Protein AF-A0A534AF79-F1 (afdb_monomer_lite)

Foldseek 3Di:
DDDPVSVVVVVVVVVVCVVVVVVQCVVPVDLVVLLVVQLVVLVVLVVVVVVVVVVVDDFPDDFLAQVCQQWFDDDADPSLVVNLLVVCVVVVNNVVLVVVVVVVVVVVVVDDDRTDPDGHSQQDPSGRVSVSSDGPRSSPDTHD

Secondary structure (DSSP, 8-state):
---HHHHHHHHHHHHHHHHHHHHHHHH---HHHHHHHHHHHHHHHHHHHHHHHHTT---S-STT--HHHHHB-----HHHHHHHHHHHHHTT-HHHHHHHHHHHHHHHHT---SB-SS--TTEETTEETTGGG--HHHHH----

Structure (mmCIF, N/CA/C/O backbone):
data_AF-A0A534AF79-F1
#
_entry.id   AF-A0A534AF79-F1
#
loop_
_atom_site.group_PDB
_atom_site.id
_atom_site.type_symbol
_atom_site.label_atom_id
_atom_site.label_alt_id
_atom_site.label_comp_id
_atom_site.label_asym_id
_atom_site.label_entity_id
_atom_site.label_seq_id
_atom_site.pdbx_PDB_ins_code
_atom_site.Cartn_x
_atom_site.Cartn_y
_atom_site.Cartn_z
_atom_site.occupancy
_atom_site.B_iso_or_equiv
_atom_site.auth_seq_id
_atom_site.auth_comp_id
_atom_site.auth_asym_id
_atom_site.auth_atom_id
_atom_site.pdbx_PDB_model_num
ATOM 1 N N . MET A 1 1 ? 22.227 -6.432 -14.295 1.00 73.81 1 MET A N 1
ATOM 2 C CA . MET A 1 1 ? 22.194 -5.297 -13.343 1.00 73.81 1 MET A CA 1
ATOM 3 C C . MET A 1 1 ? 22.137 -4.013 -14.154 1.00 73.81 1 MET A C 1
ATOM 5 O O . MET A 1 1 ? 22.719 -4.032 -15.233 1.00 73.81 1 MET A O 1
ATOM 9 N N . PRO A 1 2 ? 21.439 -2.960 -13.691 1.00 85.81 2 PRO A N 1
ATOM 10 C CA . PRO A 1 2 ? 21.352 -1.709 -14.436 1.00 85.81 2 PRO A CA 1
ATOM 11 C C . PRO A 1 2 ? 22.735 -1.061 -14.580 1.00 85.81 2 PRO A C 1
ATOM 13 O O . PRO A 1 2 ? 23.554 -1.093 -13.660 1.00 85.81 2 PRO A O 1
ATOM 16 N N . THR A 1 3 ? 22.987 -0.499 -15.752 1.00 96.19 3 THR A N 1
ATOM 17 C CA . THR A 1 3 ? 24.200 0.224 -16.128 1.00 96.19 3 THR A CA 1
ATOM 18 C C . THR A 1 3 ? 24.289 1.577 -15.408 1.00 96.19 3 THR A C 1
ATOM 20 O O . THR A 1 3 ? 23.274 2.114 -14.954 1.00 96.19 3 THR A O 1
ATOM 23 N N . PRO A 1 4 ? 25.486 2.190 -15.321 1.00 95.94 4 PRO A N 1
ATOM 24 C CA . PRO A 1 4 ? 25.632 3.533 -14.756 1.00 95.94 4 PRO A CA 1
ATOM 25 C C . PRO A 1 4 ? 24.752 4.584 -15.445 1.00 95.94 4 PRO A C 1
ATOM 27 O O . PRO A 1 4 ? 24.236 5.479 -14.776 1.00 95.94 4 PRO A O 1
ATOM 30 N N . GLN A 1 5 ? 24.551 4.450 -16.760 1.00 95.44 5 GLN A N 1
ATOM 31 C CA . GLN A 1 5 ? 23.674 5.324 -17.534 1.00 95.44 5 GLN A CA 1
ATOM 32 C C . GLN A 1 5 ? 22.205 5.147 -17.124 1.00 95.44 5 GLN A C 1
ATOM 34 O O . GLN A 1 5 ? 21.563 6.129 -16.765 1.00 95.44 5 GLN A O 1
ATOM 39 N N . GLU A 1 6 ? 21.701 3.910 -17.071 1.00 94.62 6 GLU A N 1
ATOM 40 C CA . GLU A 1 6 ? 20.324 3.628 -16.633 1.00 94.62 6 GLU A CA 1
ATOM 41 C C . GLU A 1 6 ? 20.069 4.124 -15.200 1.00 94.62 6 GLU A C 1
ATOM 43 O O . GLU A 1 6 ? 19.005 4.658 -14.892 1.00 94.62 6 GLU A O 1
ATOM 48 N N . ILE A 1 7 ? 21.060 4.008 -14.307 1.00 94.62 7 ILE A N 1
ATOM 49 C CA . ILE A 1 7 ? 20.965 4.545 -12.941 1.00 94.62 7 ILE A CA 1
ATOM 50 C C . ILE A 1 7 ? 20.858 6.077 -12.955 1.00 94.62 7 ILE A C 1
ATOM 52 O O . ILE A 1 7 ? 20.101 6.646 -12.165 1.00 94.62 7 ILE A O 1
ATOM 56 N N . ALA A 1 8 ? 21.620 6.760 -13.813 1.00 95.44 8 ALA A N 1
ATOM 57 C CA . ALA A 1 8 ? 21.564 8.214 -13.936 1.00 95.44 8 ALA A CA 1
ATOM 58 C C . ALA A 1 8 ? 20.213 8.684 -14.499 1.00 95.44 8 ALA A C 1
ATOM 60 O O . ALA A 1 8 ? 19.623 9.622 -13.959 1.00 95.44 8 ALA A O 1
ATOM 61 N N . GLU A 1 9 ? 19.695 7.992 -15.514 1.00 96.00 9 GLU A N 1
ATOM 62 C CA . GLU A 1 9 ? 18.380 8.248 -16.111 1.00 96.00 9 GLU A CA 1
ATOM 63 C C . GLU A 1 9 ? 17.251 8.065 -15.086 1.00 96.00 9 GLU A C 1
ATOM 65 O O . GLU A 1 9 ? 16.411 8.952 -14.926 1.00 96.00 9 GLU A O 1
ATOM 70 N N . LEU A 1 10 ? 17.278 6.979 -14.304 1.00 93.81 10 LEU A N 1
ATOM 71 C CA . LEU A 1 10 ? 16.309 6.746 -13.227 1.00 93.81 10 LEU A CA 1
ATOM 72 C C . LEU A 1 10 ? 16.331 7.859 -12.170 1.00 93.81 10 LEU A C 1
ATOM 74 O O . LEU A 1 10 ? 15.275 8.310 -11.730 1.00 93.81 10 LEU A O 1
ATOM 78 N N . LYS A 1 11 ? 17.519 8.332 -11.775 1.00 95.19 11 LYS A N 1
ATOM 79 C CA . LYS A 1 11 ? 17.658 9.441 -10.813 1.00 95.19 11 LYS A CA 1
ATOM 80 C C . LYS A 1 11 ? 17.145 10.770 -11.367 1.00 95.19 11 LYS A C 1
ATOM 82 O O . LYS A 1 11 ? 16.618 11.579 -10.605 1.00 95.19 11 LYS A O 1
ATOM 87 N N . ALA A 1 12 ? 17.335 11.025 -12.660 1.00 95.75 12 ALA A N 1
ATOM 88 C CA . ALA A 1 12 ? 16.812 12.224 -13.307 1.00 95.75 12 ALA A CA 1
ATOM 89 C C . ALA A 1 12 ? 15.278 12.196 -13.335 1.00 95.75 12 ALA A C 1
ATOM 91 O O . ALA A 1 12 ? 14.645 13.161 -12.907 1.00 95.75 12 ALA A O 1
ATOM 92 N N . LEU A 1 13 ? 14.698 11.059 -13.727 1.00 94.69 13 LEU A N 1
ATOM 93 C CA . LEU A 1 13 ? 13.253 10.858 -13.741 1.00 94.69 13 LEU A CA 1
ATOM 94 C C . LEU A 1 13 ? 12.632 11.011 -12.342 1.00 94.69 13 LEU A C 1
ATOM 96 O O . LEU A 1 13 ? 11.606 11.670 -12.198 1.00 94.69 13 LEU A O 1
ATOM 100 N N . ASP A 1 14 ? 13.263 10.458 -11.304 1.00 94.50 14 ASP A N 1
ATOM 101 C CA . ASP A 1 14 ? 12.797 10.591 -9.916 1.00 94.50 14 ASP A CA 1
ATOM 102 C C . ASP A 1 14 ? 12.714 12.065 -9.479 1.00 94.50 14 ASP A C 1
ATOM 104 O O . ASP A 1 14 ? 11.685 12.513 -8.970 1.00 94.50 14 ASP A O 1
ATOM 108 N N . LYS A 1 15 ? 13.745 12.867 -9.792 1.00 95.94 15 LYS A N 1
ATOM 109 C CA . LYS A 1 15 ? 13.744 14.318 -9.529 1.00 95.94 15 LYS A CA 1
ATOM 110 C C . LYS A 1 15 ? 12.637 15.057 -10.278 1.00 95.94 15 LYS A C 1
ATOM 112 O O . LYS A 1 15 ? 12.046 15.992 -9.735 1.00 95.94 15 LYS A O 1
ATOM 117 N N . GLU A 1 16 ? 12.365 14.685 -11.526 1.00 96.62 16 GLU A N 1
ATOM 118 C CA . GLU A 1 16 ? 11.283 15.291 -12.307 1.00 96.62 16 GLU A CA 1
ATOM 119 C C . GLU A 1 16 ? 9.910 14.956 -11.722 1.00 96.62 16 GLU A C 1
ATOM 121 O O . GLU A 1 16 ? 9.080 15.853 -11.542 1.00 96.62 16 GLU A O 1
ATOM 126 N N . ILE A 1 17 ? 9.694 13.690 -11.356 1.00 94.06 17 ILE A N 1
ATOM 127 C CA . ILE A 1 17 ? 8.466 13.227 -10.703 1.00 94.06 17 ILE A CA 1
ATOM 128 C C . ILE A 1 17 ? 8.263 13.956 -9.375 1.00 94.06 17 ILE A C 1
ATOM 130 O O . ILE A 1 17 ? 7.151 14.415 -9.099 1.00 94.06 17 ILE A O 1
ATOM 134 N N . GLU A 1 18 ? 9.308 14.098 -8.560 1.00 94.94 18 GLU A N 1
ATOM 135 C CA . GLU A 1 18 ? 9.245 14.824 -7.292 1.00 94.94 18 GLU A CA 1
ATOM 136 C C . GLU A 1 18 ? 8.861 16.292 -7.517 1.00 94.94 18 GLU A C 1
ATOM 138 O O . GLU A 1 18 ? 7.899 16.788 -6.918 1.00 94.94 18 GLU A O 1
ATOM 143 N N . LYS A 1 19 ? 9.559 16.981 -8.428 1.00 97.19 19 LYS A N 1
ATOM 144 C CA . LYS A 1 19 ? 9.298 18.386 -8.768 1.00 97.19 19 LYS A CA 1
ATOM 145 C C . LYS A 1 19 ? 7.855 18.594 -9.223 1.00 97.19 19 LYS A C 1
ATOM 147 O O . LYS A 1 19 ? 7.188 19.520 -8.752 1.00 97.19 19 LYS A O 1
ATOM 152 N N . GLU A 1 20 ? 7.363 17.738 -10.114 1.00 96.25 20 GLU A N 1
ATOM 153 C CA . GLU A 1 20 ? 5.997 17.823 -10.624 1.00 96.25 20 GLU A CA 1
ATOM 154 C C . GLU A 1 20 ? 4.965 17.501 -9.540 1.00 96.25 20 GLU A C 1
ATOM 156 O O . GLU A 1 20 ? 3.981 18.226 -9.379 1.00 96.25 20 GLU A O 1
ATOM 161 N N . SER A 1 21 ? 5.209 16.471 -8.730 1.00 94.31 21 SER A N 1
ATOM 162 C CA . SER A 1 21 ? 4.344 16.113 -7.603 1.00 94.31 21 SER A CA 1
ATOM 163 C C . SER A 1 21 ? 4.209 17.278 -6.623 1.00 94.31 21 SER A C 1
ATOM 165 O O . SER A 1 21 ? 3.094 17.664 -6.266 1.00 94.31 21 SER A O 1
ATOM 167 N N . LEU A 1 22 ? 5.327 17.909 -6.248 1.00 95.31 22 LEU A N 1
ATOM 168 C CA . LEU A 1 22 ? 5.335 19.089 -5.384 1.00 95.31 22 LEU A CA 1
ATOM 169 C C . LEU A 1 22 ? 4.590 20.267 -6.015 1.00 95.31 22 LEU A C 1
ATOM 171 O O . LEU A 1 22 ? 3.833 20.946 -5.320 1.00 95.31 22 LEU A O 1
ATOM 175 N N . ARG A 1 23 ? 4.761 20.508 -7.321 1.00 97.25 23 ARG A N 1
ATOM 176 C CA . ARG A 1 23 ? 4.024 21.554 -8.043 1.00 97.25 23 ARG A CA 1
ATOM 177 C C . ARG A 1 23 ? 2.516 21.320 -7.956 1.00 97.25 23 ARG A C 1
ATOM 179 O O . ARG A 1 23 ? 1.785 22.232 -7.569 1.00 97.25 23 ARG A O 1
ATOM 186 N N . ARG A 1 24 ? 2.051 20.102 -8.253 1.00 96.06 24 ARG A N 1
ATOM 187 C CA . ARG A 1 24 ? 0.622 19.745 -8.222 1.00 96.06 24 ARG A CA 1
ATOM 188 C C . ARG A 1 24 ? 0.037 19.834 -6.816 1.00 96.06 24 ARG A C 1
ATOM 190 O O . ARG A 1 24 ? -1.046 20.394 -6.664 1.00 96.06 24 ARG A O 1
ATOM 197 N N . LEU A 1 25 ? 0.759 19.355 -5.802 1.00 94.94 25 LEU A N 1
ATOM 198 C CA . LEU A 1 25 ? 0.353 19.453 -4.394 1.00 94.94 25 LEU A CA 1
ATOM 199 C C . LEU A 1 25 ? 0.271 20.912 -3.921 1.00 94.94 25 LEU A C 1
ATOM 201 O O . LEU A 1 25 ? -0.678 21.291 -3.242 1.00 94.94 25 LEU A O 1
ATOM 205 N N . ARG A 1 26 ? 1.233 21.760 -4.310 1.00 95.25 26 ARG A N 1
ATOM 206 C CA . ARG A 1 26 ? 1.229 23.192 -3.963 1.00 95.25 26 ARG A CA 1
ATOM 207 C C . ARG A 1 26 ? 0.106 23.960 -4.648 1.00 95.25 26 ARG A C 1
ATOM 209 O O . ARG A 1 26 ? -0.432 24.873 -4.026 1.00 95.25 26 ARG A O 1
ATOM 216 N N . ALA A 1 27 ? -0.224 23.598 -5.887 1.00 97.25 27 ALA A N 1
ATOM 217 C CA . ALA A 1 27 ? -1.343 24.170 -6.629 1.00 97.25 27 ALA A CA 1
ATOM 218 C C . ALA A 1 27 ? -2.705 23.704 -6.084 1.00 97.25 27 ALA A C 1
ATOM 220 O O . ALA A 1 27 ? -3.675 24.448 -6.154 1.00 97.25 27 ALA A O 1
ATOM 221 N N . ASN A 1 28 ? -2.774 22.500 -5.504 1.00 95.44 28 ASN A N 1
ATOM 222 C CA . ASN A 1 28 ? -4.007 21.883 -5.010 1.00 95.44 28 ASN A CA 1
ATOM 223 C C . ASN A 1 28 ? -3.890 21.546 -3.517 1.00 95.44 28 ASN A C 1
ATOM 225 O O . ASN A 1 28 ? -3.782 20.381 -3.129 1.00 95.44 28 ASN A O 1
ATOM 229 N N . ARG A 1 29 ? -3.929 22.574 -2.662 1.00 92.06 29 ARG A N 1
ATOM 230 C CA . ARG A 1 29 ? -3.814 22.453 -1.194 1.00 92.06 29 ARG A CA 1
ATOM 231 C C . ARG A 1 29 ? -5.107 21.951 -0.538 1.00 92.06 29 ARG A C 1
ATOM 233 O O . ARG A 1 29 ? -5.671 22.607 0.329 1.00 92.06 29 ARG A O 1
ATOM 240 N N . ASN A 1 30 ? -5.586 20.794 -0.978 1.00 94.44 30 ASN A N 1
ATOM 241 C CA . ASN A 1 30 ? -6.825 20.176 -0.522 1.00 94.44 30 ASN A CA 1
ATOM 242 C C . ASN A 1 30 ? -6.573 18.717 -0.124 1.00 94.44 30 ASN A C 1
ATOM 244 O O . ASN A 1 30 ? -5.917 17.973 -0.857 1.00 94.44 30 ASN A O 1
ATOM 248 N N . ILE A 1 31 ? -7.142 18.289 1.004 1.00 92.12 31 ILE A N 1
ATOM 249 C CA . ILE A 1 31 ? -7.045 16.909 1.477 1.00 92.12 31 ILE A CA 1
ATOM 250 C C . ILE A 1 31 ? -7.602 15.915 0.453 1.00 92.12 31 ILE A C 1
ATOM 252 O O . ILE A 1 31 ? -6.962 14.898 0.201 1.00 92.12 31 ILE A O 1
ATOM 256 N N . ASP A 1 32 ? -8.720 16.217 -0.216 1.00 94.81 32 ASP A N 1
ATOM 257 C CA . ASP A 1 32 ? -9.282 15.294 -1.209 1.00 94.81 32 ASP A CA 1
ATOM 258 C C . ASP A 1 32 ? -8.338 15.077 -2.386 1.00 94.81 32 ASP A C 1
ATOM 260 O O . ASP A 1 32 ? -8.192 13.942 -2.850 1.00 94.81 32 ASP A O 1
ATOM 264 N N . PHE A 1 33 ? -7.646 16.135 -2.818 1.00 96.00 33 PHE A N 1
ATOM 265 C CA . PHE A 1 33 ? -6.628 16.030 -3.854 1.00 96.00 33 PHE A CA 1
ATOM 266 C C . PHE A 1 33 ? -5.474 15.138 -3.396 1.00 96.00 33 PHE A C 1
ATOM 268 O O . PHE A 1 33 ? -5.075 14.243 -4.134 1.00 96.00 33 PHE A O 1
ATOM 275 N N . VAL A 1 34 ? -4.978 15.311 -2.166 1.00 94.56 34 VAL A N 1
ATOM 276 C CA . VAL A 1 34 ? -3.911 14.461 -1.607 1.00 94.56 34 VAL A CA 1
ATOM 277 C C . VAL A 1 34 ? -4.329 12.988 -1.592 1.00 94.56 34 VAL A C 1
ATOM 279 O O . VAL A 1 34 ? -3.560 12.125 -2.020 1.00 94.56 34 VAL A O 1
ATOM 282 N N . LEU A 1 35 ? -5.557 12.681 -1.158 1.00 95.06 35 LEU A N 1
ATOM 283 C CA . LEU A 1 35 ? -6.061 11.304 -1.129 1.00 95.06 35 LEU A CA 1
ATOM 284 C C . LEU A 1 35 ? -6.220 10.721 -2.538 1.00 95.06 35 LEU A C 1
ATOM 286 O O . LEU A 1 35 ? -5.871 9.562 -2.771 1.00 95.06 35 LEU A O 1
ATOM 290 N N . GLN A 1 36 ? -6.740 11.502 -3.487 1.00 94.94 36 GLN A N 1
ATOM 291 C CA . GLN A 1 36 ? -6.858 11.084 -4.886 1.00 94.94 36 GLN A CA 1
ATOM 292 C C . GLN A 1 36 ? -5.484 10.861 -5.521 1.00 94.94 36 GLN A C 1
ATOM 294 O O . GLN A 1 36 ? -5.269 9.833 -6.159 1.00 94.94 36 GLN A O 1
ATOM 299 N N . PHE A 1 37 ? -4.540 11.771 -5.292 1.00 95.00 37 PHE A N 1
ATOM 300 C CA . PHE A 1 37 ? -3.183 11.698 -5.817 1.00 95.00 37 PHE A CA 1
ATOM 301 C C . PHE A 1 37 ? -2.423 10.481 -5.274 1.00 95.00 37 PHE A C 1
ATOM 303 O O . PHE A 1 37 ? -1.809 9.744 -6.044 1.00 95.00 37 PHE A O 1
ATOM 310 N N . ALA A 1 38 ? -2.549 10.184 -3.976 1.00 93.94 38 ALA A N 1
ATOM 311 C CA . ALA A 1 38 ? -2.016 8.952 -3.393 1.00 93.94 38 ALA A CA 1
ATOM 312 C C . ALA A 1 38 ? -2.633 7.700 -4.040 1.00 93.94 38 ALA A C 1
ATOM 314 O O . ALA A 1 38 ? -1.933 6.734 -4.342 1.00 93.94 38 ALA A O 1
ATOM 315 N N . GLY A 1 39 ? -3.945 7.721 -4.294 1.00 95.31 39 GLY A N 1
ATOM 316 C CA . GLY A 1 39 ? -4.630 6.635 -4.990 1.00 95.31 39 GLY A CA 1
ATOM 317 C C . GLY A 1 39 ? -4.169 6.442 -6.431 1.00 95.31 39 GLY A C 1
ATOM 318 O O . GLY A 1 39 ? -3.982 5.303 -6.854 1.00 95.31 39 GLY A O 1
ATOM 319 N N . TYR A 1 40 ? -3.936 7.537 -7.152 1.00 94.94 40 TYR A N 1
ATOM 320 C CA . TYR A 1 40 ? -3.365 7.517 -8.494 1.00 94.94 40 TYR A CA 1
ATOM 321 C C . TYR A 1 40 ? -1.974 6.876 -8.492 1.00 94.94 40 TYR A C 1
ATOM 323 O O . TYR A 1 40 ? -1.751 5.919 -9.229 1.00 94.94 40 TYR A O 1
ATOM 331 N N . ALA A 1 41 ? -1.075 7.330 -7.611 1.00 93.00 41 ALA A N 1
ATOM 332 C CA . ALA A 1 41 ? 0.280 6.789 -7.508 1.00 93.00 41 ALA A CA 1
ATOM 333 C C . ALA A 1 41 ? 0.283 5.283 -7.193 1.00 93.00 41 ALA A C 1
ATOM 335 O O . ALA A 1 41 ? 1.041 4.517 -7.780 1.00 93.00 41 ALA A O 1
ATOM 336 N N . GLN A 1 42 ? -0.600 4.827 -6.303 1.00 94.12 42 GLN A N 1
ATOM 337 C CA . GLN A 1 42 ? -0.756 3.400 -6.019 1.00 94.12 42 GLN A CA 1
ATOM 338 C C . GLN A 1 42 ? -1.252 2.596 -7.232 1.00 94.12 42 GLN A C 1
ATOM 340 O O . GLN A 1 42 ? -0.787 1.479 -7.455 1.00 94.12 42 GLN A O 1
ATOM 345 N N . ALA A 1 43 ? -2.181 3.153 -8.013 1.00 94.25 43 ALA A N 1
ATOM 346 C CA . ALA A 1 43 ? -2.701 2.511 -9.217 1.00 94.25 43 ALA A CA 1
ATOM 347 C C . ALA A 1 43 ? -1.670 2.469 -10.360 1.00 94.25 43 ALA A C 1
ATOM 349 O O . ALA A 1 43 ? -1.723 1.560 -11.184 1.00 94.25 43 ALA A O 1
ATOM 350 N N . GLU A 1 44 ? -0.737 3.426 -10.428 1.00 93.56 44 GLU A N 1
ATOM 351 C CA . GLU A 1 44 ? 0.405 3.361 -11.356 1.00 93.56 44 GLU A CA 1
ATOM 352 C C . GLU A 1 44 ? 1.290 2.145 -11.076 1.00 93.56 44 GLU A C 1
ATOM 354 O O . GLU A 1 44 ? 1.705 1.461 -12.006 1.00 93.56 44 GLU A O 1
ATOM 359 N N . VAL A 1 45 ? 1.530 1.820 -9.801 1.00 92.69 45 VAL A N 1
ATOM 360 C CA . VAL A 1 45 ? 2.329 0.639 -9.437 1.00 92.69 45 VAL A CA 1
ATOM 361 C C . VAL A 1 45 ? 1.640 -0.657 -9.859 1.00 92.69 45 VAL A C 1
ATOM 363 O O . VAL A 1 45 ? 2.294 -1.534 -10.422 1.00 92.69 45 VAL A O 1
ATOM 366 N N . ASP A 1 46 ? 0.325 -0.774 -9.652 1.00 91.69 46 ASP A N 1
ATOM 367 C CA . ASP A 1 46 ? -0.424 -1.934 -10.151 1.00 91.69 46 ASP A CA 1
ATOM 368 C C . ASP A 1 46 ? -0.345 -2.026 -11.683 1.00 91.69 46 ASP A C 1
ATOM 370 O O . ASP A 1 46 ? -0.090 -3.100 -12.222 1.00 91.69 46 ASP A O 1
ATOM 374 N N . ARG A 1 47 ? -0.486 -0.900 -12.394 1.00 93.38 47 ARG A N 1
ATOM 375 C CA . ARG A 1 47 ? -0.388 -0.864 -13.861 1.00 93.38 47 ARG A CA 1
ATOM 376 C C . ARG A 1 47 ? 0.996 -1.240 -14.371 1.00 93.38 47 ARG A C 1
ATOM 378 O O . ARG A 1 47 ? 1.092 -1.962 -15.364 1.00 93.38 47 ARG A O 1
ATOM 385 N N . ALA A 1 48 ? 2.053 -0.786 -13.702 1.00 91.75 48 ALA A N 1
ATOM 386 C CA . ALA A 1 48 ? 3.421 -1.175 -14.018 1.00 91.75 48 ALA A CA 1
ATOM 387 C C . ALA A 1 48 ? 3.615 -2.686 -13.828 1.00 91.75 48 ALA A C 1
ATOM 389 O O . ALA A 1 48 ? 4.140 -3.358 -14.717 1.00 91.75 48 ALA A O 1
ATOM 390 N N . ARG A 1 49 ? 3.112 -3.242 -12.719 1.00 91.50 49 ARG A N 1
ATOM 391 C CA . ARG A 1 49 ? 3.120 -4.688 -12.468 1.00 91.50 49 ARG A CA 1
ATOM 392 C C . ARG A 1 49 ? 2.353 -5.451 -13.552 1.00 91.50 49 ARG A C 1
ATOM 394 O O . ARG A 1 49 ? 2.888 -6.401 -14.112 1.00 91.50 49 ARG A O 1
ATOM 401 N N . ASP A 1 50 ? 1.151 -5.015 -13.915 1.00 91.62 50 ASP A N 1
ATOM 402 C CA . ASP A 1 50 ? 0.348 -5.672 -14.952 1.00 91.62 50 ASP A CA 1
ATOM 403 C C . ASP A 1 50 ? 0.997 -5.581 -16.343 1.00 91.62 50 ASP A C 1
ATOM 405 O O . ASP A 1 50 ? 0.906 -6.516 -17.141 1.00 91.62 50 ASP A O 1
ATOM 409 N N . ALA A 1 51 ? 1.703 -4.488 -16.642 1.00 94.06 51 ALA A N 1
ATOM 410 C CA . ALA A 1 51 ? 2.495 -4.372 -17.863 1.00 94.06 51 ALA A CA 1
ATOM 411 C C . ALA A 1 51 ? 3.645 -5.389 -17.906 1.00 94.06 51 ALA A C 1
ATOM 413 O O . ALA A 1 51 ? 3.923 -5.943 -18.967 1.00 94.06 51 ALA A O 1
ATOM 414 N N . VAL A 1 52 ? 4.280 -5.662 -16.765 1.00 91.81 52 VAL A N 1
ATOM 415 C CA . VAL A 1 52 ? 5.333 -6.680 -16.634 1.00 91.81 52 VAL A CA 1
ATOM 416 C C . VAL A 1 52 ? 4.751 -8.097 -16.730 1.00 91.81 52 VAL A C 1
ATOM 418 O O . VAL A 1 52 ? 5.311 -8.930 -17.439 1.00 91.81 52 VAL A O 1
ATOM 421 N N . VAL A 1 53 ? 3.575 -8.349 -16.143 1.00 91.62 53 VAL A N 1
ATOM 422 C CA . VAL A 1 53 ? 2.841 -9.621 -16.304 1.00 91.62 53 VAL A CA 1
ATOM 423 C C . VAL A 1 53 ? 2.515 -9.902 -17.769 1.00 91.62 53 VAL A C 1
ATOM 425 O O . VAL A 1 53 ? 2.731 -11.013 -18.247 1.00 91.62 53 VAL A O 1
ATOM 428 N N . ARG A 1 54 ? 2.059 -8.893 -18.524 1.00 94.94 54 ARG A N 1
ATOM 429 C CA . ARG A 1 54 ? 1.793 -9.033 -19.969 1.00 94.94 54 ARG A CA 1
ATOM 430 C C . ARG A 1 54 ? 3.035 -9.386 -20.791 1.00 94.94 54 ARG A C 1
ATOM 432 O O . ARG A 1 54 ? 2.891 -9.919 -21.884 1.00 94.94 54 ARG A O 1
ATOM 439 N N . LYS A 1 55 ? 4.237 -9.114 -20.276 1.00 95.69 55 LYS A N 1
ATOM 440 C CA . LYS A 1 55 ? 5.511 -9.528 -20.884 1.00 95.69 55 LYS A CA 1
ATOM 441 C C . LYS A 1 55 ? 5.937 -10.950 -20.485 1.00 95.69 55 LYS A C 1
ATOM 443 O O . LYS A 1 55 ? 7.036 -11.361 -20.833 1.00 95.69 55 LYS A O 1
ATOM 448 N N . GLY A 1 56 ? 5.089 -11.692 -19.770 1.00 94.06 56 GLY A N 1
ATOM 449 C CA . GLY A 1 56 ? 5.313 -13.094 -19.406 1.00 94.06 56 GLY A CA 1
ATOM 450 C C . GLY A 1 56 ? 5.934 -13.316 -18.026 1.00 94.06 56 GLY A C 1
ATOM 451 O O . GLY A 1 56 ? 6.197 -14.458 -17.665 1.00 94.06 56 GLY A O 1
ATOM 452 N N . VAL A 1 57 ? 6.157 -12.263 -17.232 1.00 91.44 57 VAL A N 1
ATOM 453 C CA . VAL A 1 57 ? 6.665 -12.417 -15.860 1.00 91.44 57 VAL A CA 1
ATOM 454 C C . VAL A 1 57 ? 5.542 -12.893 -14.941 1.00 91.44 57 VAL A C 1
ATOM 456 O O . VAL A 1 57 ? 4.478 -12.276 -14.865 1.00 91.44 57 VAL A O 1
ATOM 459 N N . HIS A 1 58 ? 5.787 -13.982 -14.219 1.00 89.75 58 HIS A N 1
ATOM 460 C CA . HIS A 1 58 ? 4.862 -14.495 -13.218 1.00 89.75 58 HIS A CA 1
ATOM 461 C C . HIS A 1 58 ? 5.100 -13.836 -11.853 1.00 89.75 58 HIS A C 1
ATOM 463 O O . HIS A 1 58 ? 6.234 -13.545 -11.492 1.00 89.75 58 HIS A O 1
ATOM 469 N N . PHE A 1 59 ? 4.023 -13.610 -11.102 1.00 88.06 59 PHE A N 1
ATOM 470 C CA . PHE A 1 59 ? 4.077 -13.191 -9.703 1.00 88.06 59 PHE A CA 1
ATOM 471 C C . PHE A 1 59 ? 3.058 -14.008 -8.911 1.00 88.06 59 PHE A C 1
ATOM 473 O O . PHE A 1 59 ? 1.869 -13.990 -9.250 1.00 88.06 59 PHE A O 1
ATOM 480 N N . ASP A 1 60 ? 3.476 -14.610 -7.799 1.00 85.69 60 ASP A N 1
ATOM 481 C CA . ASP A 1 60 ? 2.550 -15.264 -6.863 1.00 85.69 60 ASP A CA 1
ATOM 482 C C . ASP A 1 60 ? 1.643 -14.245 -6.162 1.00 85.69 60 ASP A C 1
ATOM 484 O O . ASP A 1 60 ? 0.519 -14.542 -5.743 1.00 85.69 60 ASP A O 1
ATOM 488 N N . CYS A 1 61 ? 2.131 -13.008 -6.018 1.00 85.12 61 CYS A N 1
ATOM 489 C CA . CYS A 1 61 ? 1.399 -11.934 -5.362 1.00 85.12 61 CYS A CA 1
ATOM 490 C C . CYS A 1 61 ? 0.174 -11.516 -6.195 1.00 85.12 61 CYS A C 1
ATOM 492 O O . CYS A 1 61 ? 0.275 -10.782 -7.181 1.00 85.12 61 CYS A O 1
ATOM 494 N N . LYS A 1 62 ? -1.007 -11.960 -5.755 1.00 87.00 62 LYS A N 1
ATOM 495 C CA . LYS A 1 62 ? -2.343 -11.595 -6.258 1.00 87.00 62 LYS A CA 1
ATOM 496 C C . LYS A 1 62 ? -3.347 -11.534 -5.101 1.00 87.00 62 LYS A C 1
ATOM 498 O O . LYS A 1 62 ? -2.989 -11.791 -3.951 1.00 87.00 62 LYS A O 1
ATOM 503 N N . LYS A 1 63 ? -4.601 -11.154 -5.362 1.00 87.62 63 LYS A N 1
ATOM 504 C CA . LYS A 1 63 ? -5.655 -11.233 -4.336 1.00 87.62 63 LYS A CA 1
ATOM 505 C C . LYS A 1 63 ? -5.769 -12.690 -3.863 1.00 87.62 63 LYS A C 1
ATOM 507 O O . LYS A 1 63 ? -5.877 -13.580 -4.698 1.00 87.62 63 LYS A O 1
ATOM 512 N N . GLY A 1 64 ? -5.703 -12.908 -2.548 1.00 88.88 64 GLY A N 1
ATOM 513 C CA . GLY A 1 64 ? -5.611 -14.245 -1.938 1.00 88.88 64 GLY A CA 1
ATOM 514 C C . GLY A 1 64 ? -4.186 -14.702 -1.590 1.00 88.88 64 GLY A C 1
ATOM 515 O O . GLY A 1 64 ? -4.014 -15.763 -1.009 1.00 88.88 64 GLY A O 1
ATOM 516 N N . CYS A 1 65 ? -3.150 -13.916 -1.906 1.00 89.25 65 CYS A N 1
ATOM 517 C CA . CYS A 1 65 ? -1.821 -14.106 -1.322 1.00 89.25 65 CYS A CA 1
ATOM 518 C C . CYS A 1 65 ? -1.794 -13.502 0.096 1.00 89.25 65 CYS A C 1
ATOM 520 O O . CYS A 1 65 ? -2.109 -12.321 0.265 1.00 89.25 65 CYS A O 1
ATOM 522 N N . SER A 1 66 ? -1.383 -14.285 1.100 1.00 91.00 66 SER A N 1
ATOM 523 C CA . SER A 1 66 ? -1.334 -13.871 2.515 1.00 91.00 66 SER A CA 1
ATOM 524 C C . SER A 1 66 ? 0.074 -13.802 3.114 1.00 91.00 66 SER A C 1
ATOM 526 O O . SER A 1 66 ? 0.234 -13.430 4.280 1.00 91.00 66 SER A O 1
ATOM 528 N N . TRP A 1 67 ? 1.109 -14.100 2.322 1.00 89.12 67 TRP A N 1
ATOM 529 C CA . TRP A 1 67 ? 2.477 -14.262 2.818 1.00 89.12 67 TRP A CA 1
ATOM 530 C C . TRP A 1 67 ? 3.002 -13.015 3.541 1.00 89.12 67 TRP A C 1
ATOM 532 O O . TRP A 1 67 ? 3.410 -13.098 4.701 1.00 89.12 67 TRP A O 1
ATOM 542 N N . CYS A 1 68 ? 2.913 -11.833 2.918 1.00 86.94 68 CYS A N 1
ATOM 543 C CA . CYS A 1 68 ? 3.354 -10.587 3.552 1.00 86.94 68 CYS A CA 1
ATOM 544 C C . CYS A 1 68 ? 2.454 -10.184 4.732 1.00 86.94 68 CYS A C 1
ATOM 546 O O . CYS A 1 68 ? 2.952 -9.684 5.740 1.00 86.94 68 CYS A O 1
ATOM 548 N N . CYS A 1 69 ? 1.147 -10.455 4.649 1.00 90.06 69 CYS A N 1
ATOM 549 C CA . CYS A 1 69 ? 0.188 -10.174 5.716 1.00 90.06 69 CYS A CA 1
ATOM 550 C C . CYS A 1 69 ? 0.474 -10.984 6.987 1.00 90.06 69 CYS A C 1
ATOM 552 O O . CYS A 1 69 ? 0.201 -10.491 8.082 1.00 90.06 69 CYS A O 1
ATOM 554 N N . ARG A 1 70 ? 1.022 -12.196 6.848 1.00 89.94 70 ARG A N 1
ATOM 555 C CA . ARG A 1 70 ? 1.421 -13.066 7.964 1.00 89.94 70 ARG A CA 1
ATOM 556 C C . ARG A 1 70 ? 2.853 -12.803 8.440 1.00 89.94 70 ARG A C 1
ATOM 558 O O . ARG A 1 70 ? 3.119 -12.961 9.622 1.00 89.94 70 ARG A O 1
ATOM 565 N N . SER A 1 71 ? 3.748 -12.377 7.546 1.00 85.31 71 SER A N 1
ATOM 566 C CA . SER A 1 71 ? 5.195 -12.361 7.820 1.00 85.31 71 SER A CA 1
ATOM 567 C C . SER A 1 71 ? 5.757 -10.995 8.213 1.00 85.31 71 SER A C 1
ATOM 569 O O . SER A 1 71 ? 6.713 -10.924 8.988 1.00 85.31 71 SER A O 1
ATOM 571 N N . PHE A 1 72 ? 5.194 -9.902 7.685 1.00 84.19 72 PHE A N 1
ATOM 572 C CA . PHE A 1 72 ? 5.811 -8.578 7.786 1.00 84.19 72 PHE A CA 1
ATOM 573 C C . PHE A 1 72 ? 4.945 -7.551 8.479 1.00 84.19 72 PHE A C 1
ATOM 575 O O . PHE A 1 72 ? 3.721 -7.508 8.318 1.00 84.19 72 PHE A O 1
ATOM 582 N N . ARG A 1 73 ? 5.623 -6.654 9.194 1.00 81.12 73 ARG A N 1
ATOM 583 C CA . ARG A 1 73 ? 5.064 -5.360 9.559 1.00 81.12 73 ARG A CA 1
ATOM 584 C C . ARG A 1 73 ? 5.042 -4.479 8.326 1.00 81.12 73 ARG A C 1
ATOM 586 O O . ARG A 1 73 ? 6.053 -4.309 7.657 1.00 81.12 73 ARG A O 1
ATOM 593 N N . ILE A 1 74 ? 3.855 -3.975 8.013 1.00 80.38 74 ILE A N 1
ATOM 594 C CA . ILE A 1 74 ? 3.662 -3.070 6.891 1.00 80.38 74 ILE A CA 1
ATOM 595 C C . ILE A 1 74 ? 3.302 -1.708 7.446 1.00 80.38 74 ILE A C 1
ATOM 597 O O . ILE A 1 74 ? 2.271 -1.577 8.112 1.00 80.38 74 ILE A O 1
ATOM 601 N N . ASP A 1 75 ? 4.133 -0.732 7.114 1.00 83.31 75 ASP A N 1
ATOM 602 C CA . ASP A 1 75 ? 3.862 0.673 7.357 1.00 83.31 75 ASP A CA 1
ATOM 603 C C . ASP A 1 75 ? 3.051 1.268 6.206 1.00 83.31 75 ASP A C 1
ATOM 605 O O . ASP A 1 75 ? 3.125 0.835 5.049 1.00 83.31 75 ASP A O 1
ATOM 609 N N . ALA A 1 76 ? 2.259 2.275 6.545 1.00 90.19 76 ALA A N 1
ATOM 610 C CA . ALA A 1 76 ? 1.467 3.042 5.603 1.00 90.19 76 ALA A CA 1
ATOM 611 C C . ALA A 1 76 ? 1.618 4.523 5.926 1.00 90.19 76 ALA A C 1
ATOM 613 O O . ALA A 1 76 ? 1.669 4.918 7.092 1.00 90.19 76 ALA A O 1
ATOM 614 N N . LEU A 1 77 ? 1.675 5.347 4.888 1.00 92.75 77 LEU A N 1
ATOM 615 C CA . LEU A 1 77 ? 1.784 6.789 5.054 1.00 92.75 77 LEU A CA 1
ATOM 616 C C . LEU A 1 77 ? 0.433 7.383 5.493 1.00 92.75 77 LEU A C 1
ATOM 618 O O . LEU A 1 77 ? -0.616 6.811 5.177 1.00 92.75 77 LEU A O 1
ATOM 622 N N . PRO A 1 78 ? 0.410 8.556 6.156 1.00 93.62 78 PRO A N 1
ATOM 623 C CA . PRO A 1 78 ? -0.831 9.167 6.639 1.00 93.62 78 PRO A CA 1
ATOM 624 C C . PRO A 1 78 ? -1.920 9.293 5.563 1.00 93.62 78 PRO A C 1
ATOM 626 O O . PRO A 1 78 ? -3.062 8.894 5.781 1.00 93.62 78 PRO A O 1
ATOM 629 N N . GLN A 1 79 ? -1.571 9.759 4.361 1.00 93.81 79 GLN A N 1
ATOM 630 C CA . GLN A 1 79 ? -2.503 9.873 3.233 1.00 93.81 79 GLN A CA 1
ATOM 631 C C . GLN A 1 79 ? -3.079 8.525 2.770 1.00 93.81 79 GLN A C 1
ATOM 633 O O . GLN A 1 79 ? -4.195 8.465 2.254 1.00 93.81 79 GLN A O 1
ATOM 638 N N . GLU A 1 80 ? -2.351 7.428 2.969 1.00 95.75 80 GLU A N 1
ATOM 639 C CA . GLU A 1 80 ? -2.834 6.083 2.664 1.00 95.75 80 GLU A CA 1
ATOM 640 C C . GLU A 1 80 ? -3.793 5.598 3.751 1.00 95.75 80 GLU A C 1
ATOM 642 O O . GLU A 1 80 ? -4.849 5.061 3.424 1.00 95.75 80 GLU A O 1
ATOM 647 N N . ILE A 1 81 ? -3.481 5.867 5.026 1.00 95.06 81 ILE A N 1
ATOM 648 C CA . ILE A 1 81 ? -4.365 5.581 6.164 1.00 95.06 81 ILE A CA 1
ATOM 649 C C . ILE A 1 81 ? -5.701 6.308 6.012 1.00 95.06 81 ILE A C 1
ATOM 651 O O . ILE A 1 81 ? -6.753 5.679 6.113 1.00 95.06 81 ILE A O 1
ATOM 655 N N . PHE A 1 82 ? -5.691 7.606 5.700 1.00 95.81 82 PHE A N 1
ATOM 656 C CA . PHE A 1 82 ? -6.927 8.362 5.479 1.00 95.81 82 PHE A CA 1
ATOM 657 C C . PHE A 1 82 ? -7.727 7.832 4.287 1.00 95.81 82 PHE A C 1
ATOM 659 O O . PHE A 1 82 ? -8.957 7.772 4.340 1.00 95.81 82 PHE A O 1
ATOM 666 N N . ARG A 1 83 ? -7.052 7.389 3.222 1.00 96.44 83 ARG A N 1
ATOM 667 C CA . ARG A 1 83 ? -7.726 6.777 2.075 1.00 96.44 83 ARG A CA 1
ATOM 668 C C . ARG A 1 83 ? -8.339 5.415 2.421 1.00 96.44 83 ARG A C 1
ATOM 670 O O . ARG A 1 83 ? -9.460 5.152 1.990 1.00 96.44 83 ARG A O 1
ATOM 677 N N . ILE A 1 84 ? -7.666 4.593 3.228 1.00 96.25 84 ILE A N 1
ATOM 678 C CA . ILE A 1 84 ? -8.222 3.343 3.774 1.00 96.25 84 ILE A CA 1
ATOM 679 C C . ILE A 1 84 ? -9.435 3.652 4.656 1.00 96.25 84 ILE A C 1
ATOM 681 O O . ILE A 1 84 ? -10.497 3.072 4.455 1.00 96.25 84 ILE A O 1
ATOM 685 N N . ALA A 1 85 ? -9.320 4.609 5.578 1.00 96.00 85 ALA A N 1
ATOM 686 C CA . ALA A 1 85 ? -10.414 5.008 6.460 1.00 96.00 85 ALA A CA 1
ATOM 687 C C . ALA A 1 85 ? -11.638 5.513 5.677 1.00 96.00 85 ALA A C 1
ATOM 689 O O . ALA A 1 85 ? -12.770 5.191 6.038 1.00 96.00 85 ALA A O 1
ATOM 690 N N . ARG A 1 86 ? -11.428 6.256 4.579 1.00 96.00 86 ARG A N 1
ATOM 691 C CA . ARG A 1 86 ? -12.506 6.698 3.680 1.00 96.00 86 ARG A CA 1
ATOM 692 C C . ARG A 1 86 ? -13.223 5.516 3.027 1.00 96.00 86 ARG A C 1
ATOM 694 O O . ARG A 1 86 ? -14.450 5.509 2.984 1.00 96.00 86 ARG A O 1
ATOM 701 N N . GLU A 1 87 ? -12.480 4.511 2.568 1.00 96.31 87 GLU A N 1
ATOM 702 C CA . GLU A 1 87 ? -13.063 3.298 1.985 1.00 96.31 87 GLU A CA 1
ATOM 703 C C . GLU A 1 87 ? -13.824 2.463 3.025 1.00 96.31 87 GLU A C 1
ATOM 705 O O . GLU A 1 87 ? -14.947 2.033 2.774 1.00 96.31 87 GLU A O 1
ATOM 710 N N . LEU A 1 88 ? -13.267 2.294 4.225 1.00 96.88 88 LEU A N 1
ATOM 711 C CA . LEU A 1 88 ? -13.940 1.594 5.323 1.00 96.88 88 LEU A CA 1
ATOM 712 C C . LEU A 1 88 ? -15.213 2.316 5.769 1.00 96.88 88 LEU A C 1
ATOM 714 O O . LEU A 1 88 ? -16.227 1.675 6.035 1.00 96.88 88 LEU A O 1
ATOM 718 N N . ARG A 1 89 ? -15.193 3.654 5.809 1.00 96.88 89 ARG A N 1
ATOM 719 C CA . ARG A 1 89 ? -16.385 4.462 6.099 1.00 96.88 89 ARG A CA 1
ATOM 720 C C . ARG A 1 89 ? -17.463 4.246 5.044 1.00 96.88 89 ARG A C 1
ATOM 722 O O . ARG A 1 89 ? -18.612 4.030 5.406 1.00 96.88 89 ARG A O 1
ATOM 729 N N . ARG A 1 90 ? -17.091 4.260 3.761 1.00 96.69 90 ARG A N 1
ATOM 730 C CA . ARG A 1 90 ? -18.008 4.008 2.638 1.00 96.69 90 ARG A CA 1
ATOM 731 C C . ARG A 1 90 ? -18.664 2.624 2.724 1.00 96.69 90 ARG A C 1
ATOM 733 O O . ARG A 1 90 ? -19.806 2.473 2.312 1.00 96.69 90 ARG A O 1
ATOM 740 N N . ARG A 1 91 ? -17.950 1.633 3.267 1.00 96.50 91 ARG A N 1
ATOM 741 C CA . ARG A 1 91 ? -18.439 0.262 3.493 1.00 96.50 91 ARG A CA 1
ATOM 742 C C . ARG A 1 91 ? -19.227 0.077 4.796 1.00 96.50 91 ARG A C 1
ATOM 744 O O . ARG A 1 91 ? -19.781 -0.993 5.001 1.00 96.50 91 ARG A O 1
ATOM 751 N N . GLY A 1 92 ? -19.266 1.077 5.680 1.00 96.62 92 GLY A N 1
ATOM 752 C CA . GLY A 1 92 ? -19.883 0.950 7.007 1.00 96.62 92 GLY A CA 1
ATOM 753 C C . GLY A 1 92 ? -19.055 0.147 8.023 1.00 96.62 92 GLY A C 1
ATOM 754 O O . GLY A 1 92 ? -19.563 -0.225 9.073 1.00 96.62 92 GLY A O 1
ATOM 755 N N . GLU A 1 93 ? -17.774 -0.102 7.745 1.00 95.94 93 GLU A N 1
ATOM 756 C CA . GLU A 1 93 ? -16.897 -0.978 8.543 1.00 95.94 93 GLU A CA 1
ATOM 757 C C . GLU A 1 93 ? -15.894 -0.206 9.415 1.00 95.94 93 GLU A C 1
ATOM 759 O O . GLU A 1 93 ? -15.088 -0.796 10.132 1.00 95.94 93 GLU A O 1
ATOM 764 N N . LEU A 1 94 ? -15.892 1.129 9.350 1.00 95.00 94 LEU A N 1
ATOM 765 C CA . LEU A 1 94 ? -14.865 1.937 10.013 1.00 95.00 94 LEU A CA 1
ATOM 766 C C . LEU A 1 94 ? -14.800 1.672 11.525 1.00 95.00 94 LEU A C 1
ATOM 768 O O . LEU A 1 94 ? -13.714 1.467 12.057 1.00 95.00 94 LEU A O 1
ATOM 772 N N . THR A 1 95 ? -15.944 1.648 12.210 1.00 94.06 95 THR A N 1
ATOM 773 C CA . THR A 1 95 ? -15.994 1.474 13.670 1.00 94.06 95 THR A CA 1
ATOM 774 C C . THR A 1 95 ? -15.505 0.092 14.104 1.00 94.06 95 THR A C 1
ATOM 776 O O . THR A 1 95 ? -14.703 -0.008 15.031 1.00 94.06 95 THR A O 1
ATOM 779 N N . SER A 1 96 ? -15.935 -0.976 13.424 1.00 91.62 96 SER A N 1
ATOM 780 C CA . SER A 1 96 ? -15.516 -2.344 13.758 1.00 91.62 96 SER A CA 1
ATOM 781 C C . SER A 1 96 ? -14.015 -2.537 13.545 1.00 91.62 96 SER A C 1
ATOM 783 O O . SER A 1 96 ? -13.335 -3.102 14.403 1.00 91.62 96 SER A O 1
ATOM 785 N N . ILE A 1 97 ? -13.471 -1.995 12.453 1.00 92.94 97 ILE A N 1
ATOM 786 C CA . ILE A 1 97 ? -12.033 -2.039 12.185 1.00 92.94 97 ILE A CA 1
ATOM 787 C C . ILE A 1 97 ? -11.242 -1.194 13.186 1.00 92.94 97 ILE A C 1
ATOM 789 O O . ILE A 1 97 ? -10.185 -1.635 13.626 1.00 92.94 97 ILE A O 1
ATOM 793 N N . LEU A 1 98 ? -11.716 -0.010 13.583 1.00 91.50 98 LEU A N 1
ATOM 794 C CA . LEU A 1 98 ? -11.023 0.798 14.595 1.00 91.50 98 LEU A CA 1
ATOM 795 C C . LEU A 1 98 ? -10.915 0.063 15.935 1.00 91.50 98 LEU A C 1
ATOM 797 O O . LEU A 1 98 ? -9.845 0.075 16.544 1.00 91.50 98 LEU A O 1
ATOM 801 N N . ASN A 1 99 ? -11.971 -0.640 16.350 1.00 89.19 99 ASN A N 1
ATOM 802 C CA . ASN A 1 99 ? -11.943 -1.465 17.558 1.00 89.19 99 ASN A CA 1
ATOM 803 C C . ASN A 1 99 ? -10.903 -2.593 17.445 1.00 89.19 99 ASN A C 1
ATOM 805 O O . ASN A 1 99 ? -10.093 -2.786 18.353 1.00 89.19 99 ASN A O 1
ATOM 809 N N . LEU A 1 100 ? -10.867 -3.287 16.302 1.00 87.00 100 LEU A N 1
ATOM 810 C CA . LEU A 1 100 ? -9.865 -4.319 16.021 1.00 87.00 100 LEU A CA 1
ATOM 811 C C . LEU A 1 100 ? -8.433 -3.751 16.043 1.00 87.00 100 LEU A C 1
ATOM 813 O O . LEU A 1 100 ? -7.528 -4.341 16.636 1.00 87.00 100 LEU A O 1
ATOM 817 N N . LEU A 1 101 ? -8.222 -2.594 15.411 1.00 87.56 101 LEU A N 1
ATOM 818 C CA . LEU A 1 101 ? -6.919 -1.937 15.328 1.00 87.56 101 LEU A CA 1
ATOM 819 C C . LEU A 1 101 ? -6.445 -1.393 16.677 1.00 87.56 101 LEU A C 1
ATOM 821 O O . LEU A 1 101 ? -5.241 -1.391 16.919 1.00 87.56 101 LEU A O 1
ATOM 825 N N . SER A 1 102 ? -7.349 -0.964 17.559 1.00 85.75 102 SER A N 1
ATOM 826 C CA . SER A 1 102 ? -6.995 -0.522 18.912 1.00 85.75 102 SER A CA 1
ATOM 827 C C . SER A 1 102 ? -6.381 -1.667 19.724 1.00 85.75 102 SER A C 1
ATOM 829 O O . SER A 1 102 ? -5.270 -1.526 20.234 1.00 85.75 102 SER A O 1
ATOM 831 N N . ALA A 1 103 ? -7.022 -2.841 19.729 1.00 77.19 103 ALA A N 1
ATOM 832 C CA . ALA A 1 103 ? -6.479 -4.038 20.377 1.00 77.19 103 ALA A CA 1
ATOM 833 C C . ALA A 1 103 ? -5.150 -4.498 19.745 1.00 77.19 103 ALA A C 1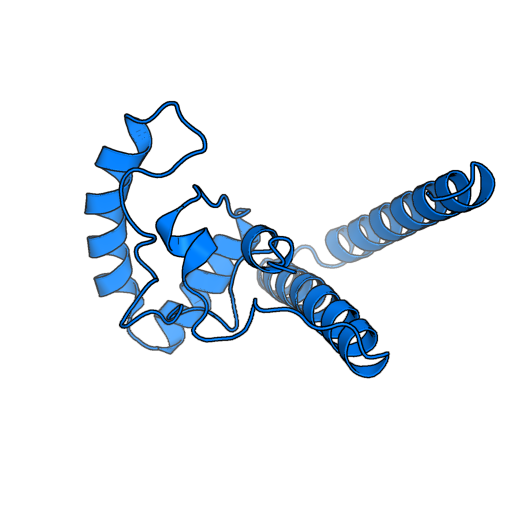
ATOM 835 O O . ALA A 1 103 ? -4.248 -4.982 20.433 1.00 77.19 103 ALA A O 1
ATOM 836 N N . TYR A 1 104 ? -5.012 -4.324 18.428 1.00 79.38 104 TYR A N 1
ATOM 837 C CA . TYR A 1 104 ? -3.780 -4.623 17.704 1.00 79.38 104 TYR A CA 1
ATOM 838 C C . TYR A 1 104 ? -2.640 -3.641 18.029 1.00 79.38 104 TYR A C 1
ATOM 840 O O . TYR A 1 104 ? -1.486 -4.055 18.144 1.00 79.38 104 TYR A O 1
ATOM 848 N N . SER A 1 105 ? -2.946 -2.349 18.177 1.00 80.38 105 SER A N 1
ATOM 849 C CA . SER A 1 105 ? -1.963 -1.276 18.365 1.00 80.38 105 SER A CA 1
ATOM 850 C C . SER A 1 105 ? -1.125 -1.481 19.622 1.00 80.38 105 SER A C 1
ATOM 852 O O . SER A 1 105 ? 0.094 -1.330 19.565 1.00 80.38 105 SER A O 1
ATOM 854 N N . GLU A 1 106 ? -1.738 -1.913 20.725 1.00 77.31 106 GLU A N 1
ATOM 855 C CA . GLU A 1 106 ? -1.003 -2.161 21.969 1.00 77.31 106 GLU A CA 1
ATOM 856 C C . GLU A 1 106 ? 0.057 -3.260 21.811 1.00 77.31 106 GLU A C 1
ATOM 858 O O . GLU A 1 106 ? 1.190 -3.102 22.264 1.00 77.31 106 GLU A O 1
ATOM 863 N N . ARG A 1 107 ? -0.254 -4.328 21.066 1.00 72.50 107 ARG A N 1
ATOM 864 C CA . ARG A 1 107 ? 0.719 -5.386 20.735 1.00 72.50 107 ARG A CA 1
ATOM 865 C C . ARG A 1 107 ? 1.774 -4.901 19.744 1.00 72.50 107 ARG A C 1
ATOM 867 O O . ARG A 1 107 ? 2.931 -5.309 19.804 1.00 72.50 107 ARG A O 1
ATOM 874 N N . ALA A 1 108 ? 1.389 -4.029 18.814 1.00 73.00 108 ALA A N 1
ATOM 875 C CA . ALA A 1 108 ? 2.303 -3.494 17.816 1.00 73.00 108 ALA A CA 1
ATOM 876 C C . ALA A 1 108 ? 3.390 -2.603 18.441 1.00 73.00 108 ALA A C 1
ATOM 878 O O . ALA A 1 108 ? 4.538 -2.713 18.011 1.00 73.00 108 ALA A O 1
ATOM 879 N N . LYS A 1 109 ? 3.055 -1.793 19.459 1.00 74.75 109 LYS A N 1
ATOM 880 C CA . LYS A 1 109 ? 3.991 -0.891 20.162 1.00 74.75 109 LYS A CA 1
ATOM 881 C C . LYS A 1 109 ? 5.143 -1.617 20.860 1.00 74.75 109 LYS A C 1
ATOM 883 O O . LYS A 1 109 ? 6.228 -1.063 20.969 1.00 74.75 109 LYS A O 1
ATOM 888 N N . GLN A 1 110 ? 4.912 -2.837 21.339 1.00 71.75 110 GLN A N 1
ATOM 889 C CA . GLN A 1 110 ? 5.889 -3.589 22.140 1.00 71.75 110 GLN A CA 1
ATOM 890 C C . GLN A 1 110 ? 6.954 -4.302 21.308 1.00 71.75 110 GLN A C 1
ATOM 892 O O . GLN A 1 110 ? 7.873 -4.908 21.850 1.00 71.75 110 GLN A O 1
ATOM 897 N N . ALA A 1 111 ? 6.827 -4.274 19.990 1.00 68.69 111 ALA A N 1
ATOM 898 C CA . ALA A 1 111 ? 7.618 -5.132 19.141 1.00 68.69 111 ALA A CA 1
ATOM 899 C C . ALA A 1 111 ? 8.692 -4.367 18.381 1.00 68.69 111 ALA A C 1
ATOM 901 O O . ALA A 1 111 ? 8.448 -3.338 17.756 1.00 68.69 111 ALA A O 1
ATOM 902 N N . THR A 1 112 ? 9.882 -4.946 18.422 1.00 68.62 112 THR A N 1
ATOM 903 C CA . THR A 1 112 ? 11.144 -4.359 17.968 1.00 68.62 112 THR A CA 1
ATOM 904 C C . THR A 1 112 ? 11.628 -4.944 16.641 1.00 68.62 112 THR A C 1
ATOM 906 O O . THR A 1 112 ? 12.603 -4.462 16.072 1.00 68.62 112 THR A O 1
ATOM 909 N N . SER A 1 113 ? 10.952 -5.978 16.130 1.00 71.81 113 SER A N 1
ATOM 910 C CA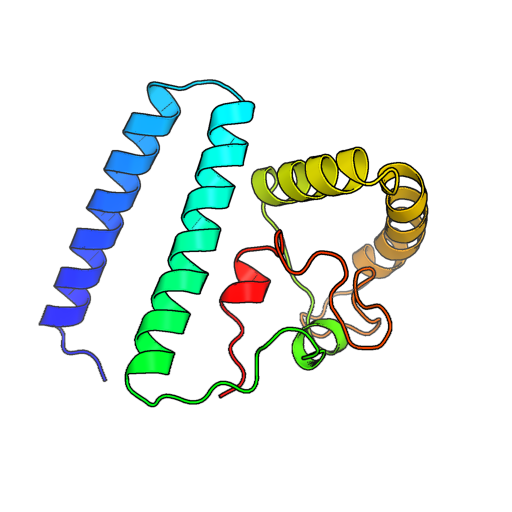 . SER A 1 113 ? 11.327 -6.693 14.908 1.00 71.81 113 SER A CA 1
ATOM 911 C C . SER A 1 113 ? 10.480 -6.275 13.709 1.00 71.81 113 SER A C 1
ATOM 913 O O . SER A 1 113 ? 9.275 -6.050 13.825 1.00 71.81 113 SER A O 1
ATOM 915 N N . PHE A 1 114 ? 11.106 -6.247 12.528 1.00 67.50 114 PHE A N 1
ATOM 916 C CA . PHE A 1 114 ? 10.422 -6.099 11.238 1.00 67.50 114 PHE A CA 1
ATOM 917 C C . PHE A 1 114 ? 9.531 -7.310 10.907 1.00 67.50 114 PHE A C 1
ATOM 919 O O . PHE A 1 114 ? 8.531 -7.193 10.188 1.00 67.50 114 PHE A O 1
ATOM 926 N N . ARG A 1 115 ? 9.868 -8.483 11.462 1.00 67.12 115 ARG A N 1
ATOM 927 C CA . ARG A 1 115 ? 8.997 -9.658 11.414 1.00 67.12 115 ARG A CA 1
ATOM 928 C C . ARG A 1 115 ? 7.824 -9.461 12.363 1.00 67.12 115 ARG A C 1
ATOM 930 O O . ARG A 1 115 ? 7.930 -8.832 13.416 1.00 67.12 115 ARG A O 1
ATOM 937 N N . ARG A 1 116 ? 6.668 -9.951 11.938 1.00 69.38 116 ARG A N 1
ATOM 938 C CA . ARG A 1 116 ? 5.416 -9.772 12.662 1.00 69.38 116 ARG A CA 1
ATOM 939 C C . ARG A 1 116 ? 5.068 -11.054 13.405 1.00 69.38 116 ARG A C 1
ATOM 941 O O . ARG A 1 116 ? 5.008 -12.106 12.786 1.00 69.38 116 ARG A O 1
ATOM 948 N N . ASP A 1 117 ? 4.759 -10.9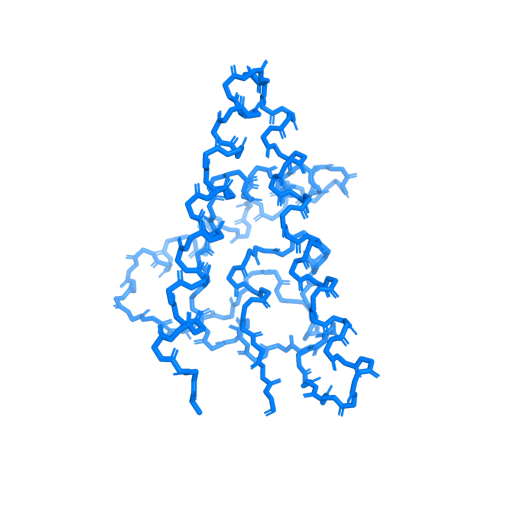35 14.693 1.00 73.06 117 ASP A N 1
ATOM 949 C CA . ASP A 1 117 ? 4.317 -12.076 15.512 1.00 73.06 117 ASP A CA 1
ATOM 950 C C . ASP A 1 117 ? 2.800 -12.317 15.422 1.00 73.06 117 ASP A C 1
ATOM 952 O O . ASP A 1 117 ? 2.274 -13.313 15.904 1.00 73.06 117 ASP A O 1
ATOM 956 N N . THR A 1 118 ? 2.051 -11.386 14.826 1.00 79.62 118 THR A N 1
ATOM 957 C CA . THR A 1 118 ? 0.588 -11.460 14.689 1.00 79.62 118 THR A CA 1
ATOM 958 C C . THR A 1 118 ? 0.187 -11.072 13.276 1.00 79.62 118 THR A C 1
ATOM 960 O O . THR A 1 118 ? 0.679 -10.069 12.778 1.00 79.62 118 THR A O 1
ATOM 963 N N . ALA A 1 119 ? -0.728 -11.799 12.635 1.00 87.00 119 ALA A N 1
ATOM 964 C CA . ALA A 1 119 ? -1.169 -11.480 11.276 1.00 87.00 119 ALA A CA 1
ATOM 965 C C . ALA A 1 119 ? -1.756 -10.056 11.151 1.00 87.00 119 ALA A C 1
ATOM 967 O O . ALA A 1 119 ? -2.239 -9.461 12.116 1.00 87.00 119 ALA A O 1
ATOM 968 N N . CYS A 1 120 ? -1.708 -9.503 9.937 1.00 89.94 120 CYS A N 1
ATOM 969 C CA . CYS A 1 120 ? -2.335 -8.227 9.606 1.00 89.94 120 CYS A CA 1
ATOM 970 C C . CYS A 1 120 ? -3.840 -8.252 9.947 1.00 89.94 120 CYS A C 1
ATOM 972 O O . CYS A 1 120 ? -4.528 -9.162 9.491 1.00 89.94 120 CYS A O 1
ATOM 974 N N . PRO A 1 121 ? -4.384 -7.230 10.636 1.00 90.69 121 PRO A N 1
ATOM 975 C CA . PRO A 1 121 ? -5.815 -7.150 10.963 1.00 90.69 121 PRO A CA 1
ATOM 976 C C . PRO A 1 121 ? -6.758 -7.148 9.754 1.00 90.69 121 PRO A C 1
ATOM 978 O O . PRO A 1 121 ? -7.937 -7.450 9.880 1.00 90.69 121 PRO A O 1
ATOM 981 N N . PHE A 1 122 ? -6.245 -6.796 8.574 1.00 93.00 122 PHE A N 1
ATOM 982 C CA . PHE A 1 122 ? -7.010 -6.801 7.328 1.00 93.00 122 PHE A CA 1
ATOM 983 C C . PHE A 1 122 ? -6.959 -8.140 6.580 1.00 93.00 122 PHE A C 1
ATOM 985 O O . PHE A 1 122 ? -7.468 -8.221 5.464 1.00 93.00 122 PHE A O 1
ATOM 992 N N . LEU A 1 123 ? -6.311 -9.169 7.128 1.00 93.31 123 LEU A N 1
ATOM 993 C CA . LEU A 1 123 ? -6.293 -10.505 6.540 1.00 93.31 123 LEU A CA 1
ATOM 994 C C . LEU A 1 123 ? -7.515 -11.298 7.022 1.00 93.31 123 LEU A C 1
ATOM 996 O O . LEU A 1 123 ? -7.605 -11.614 8.204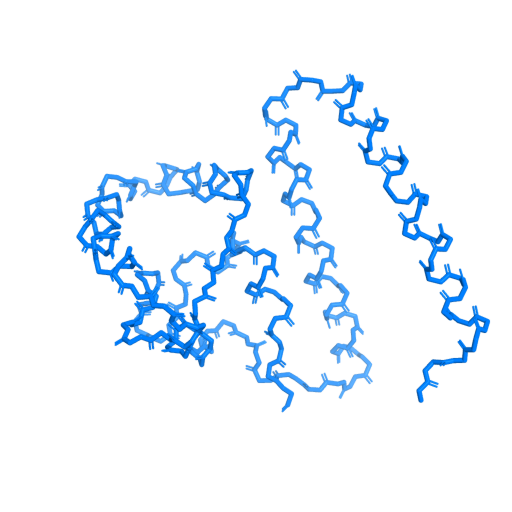 1.00 93.31 123 LEU A O 1
ATOM 1000 N N . ILE A 1 124 ? -8.429 -11.624 6.108 1.00 93.00 124 ILE A N 1
ATOM 1001 C CA . ILE A 1 124 ? -9.651 -12.397 6.371 1.00 93.00 124 ILE A CA 1
ATOM 1002 C C . ILE A 1 124 ? -9.695 -13.537 5.354 1.00 93.00 124 ILE A C 1
ATOM 1004 O O . ILE A 1 124 ? -9.605 -13.269 4.158 1.00 93.00 124 ILE A O 1
ATOM 1008 N N . ASP A 1 125 ? -9.783 -14.785 5.819 1.00 92.12 125 ASP A N 1
ATOM 1009 C CA . ASP A 1 125 ? -9.819 -15.988 4.969 1.00 92.12 125 ASP A CA 1
ATOM 1010 C C . ASP A 1 125 ? -8.732 -15.987 3.876 1.00 92.12 125 ASP A C 1
ATOM 1012 O O . A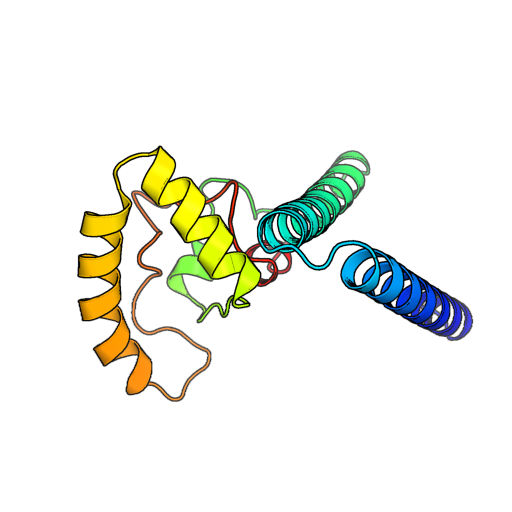SP A 1 125 ? -8.996 -16.149 2.687 1.00 92.12 125 ASP A O 1
ATOM 1016 N N . ASP A 1 126 ? -7.489 -15.700 4.282 1.00 90.50 126 ASP A N 1
ATOM 1017 C CA . ASP A 1 126 ? -6.310 -15.563 3.407 1.00 90.50 126 ASP A CA 1
ATOM 1018 C C . ASP A 1 126 ? -6.371 -14.452 2.340 1.00 90.50 126 ASP A C 1
ATOM 1020 O O . ASP A 1 126 ? -5.433 -14.263 1.561 1.00 90.50 126 ASP A O 1
ATOM 1024 N N . ALA A 1 127 ? -7.410 -13.620 2.357 1.00 92.12 127 ALA A N 1
ATOM 1025 C CA . ALA A 1 127 ? -7.563 -12.481 1.470 1.00 92.12 127 ALA A CA 1
ATOM 1026 C C . ALA A 1 127 ? -7.452 -11.149 2.225 1.00 92.12 127 ALA A C 1
ATOM 1028 O O . ALA A 1 127 ? -8.000 -10.940 3.305 1.00 92.12 127 ALA A O 1
ATOM 1029 N N . CYS A 1 128 ? -6.754 -10.184 1.624 1.00 92.25 128 CYS A N 1
ATOM 1030 C CA . CYS A 1 128 ? -6.725 -8.825 2.153 1.00 92.25 128 CYS A CA 1
ATOM 1031 C C . CYS A 1 128 ? -8.085 -8.144 1.927 1.00 92.25 128 CYS A C 1
ATOM 1033 O O . CYS A 1 128 ? -8.479 -7.890 0.784 1.00 92.25 128 CYS A O 1
ATOM 1035 N N . SER A 1 129 ? -8.773 -7.785 3.009 1.00 93.94 129 SER A N 1
ATOM 1036 C CA . SER A 1 129 ? -10.088 -7.138 2.972 1.00 93.94 129 SER A CA 1
ATOM 1037 C C . SER A 1 129 ? -10.054 -5.724 2.384 1.00 93.94 129 SER A C 1
ATOM 1039 O O . SER A 1 129 ? -11.075 -5.229 1.909 1.00 93.94 129 SER A O 1
ATOM 1041 N N . ILE A 1 130 ? -8.881 -5.083 2.349 1.00 94.50 130 ILE A N 1
ATOM 1042 C CA . ILE A 1 130 ? -8.656 -3.746 1.776 1.00 94.50 130 ILE A CA 1
ATOM 1043 C C . ILE A 1 130 ? -7.802 -3.777 0.500 1.00 94.50 130 ILE A C 1
ATOM 1045 O O . ILE A 1 130 ? -7.178 -2.775 0.157 1.00 94.50 130 ILE A O 1
ATOM 1049 N N . TYR A 1 131 ? -7.754 -4.907 -0.219 1.00 92.88 131 TYR A N 1
ATOM 1050 C CA . TYR A 1 131 ? -6.829 -5.123 -1.344 1.00 92.88 131 TYR A CA 1
ATOM 1051 C C . TYR A 1 131 ? -6.791 -3.969 -2.366 1.00 92.88 131 TYR A C 1
ATOM 1053 O O . TYR A 1 131 ? -5.715 -3.574 -2.805 1.00 92.88 131 TYR A O 1
ATOM 1061 N N . ALA A 1 132 ? -7.940 -3.376 -2.708 1.00 92.81 132 ALA A N 1
ATOM 1062 C CA . ALA A 1 132 ? -8.022 -2.274 -3.674 1.00 92.81 132 ALA A CA 1
ATOM 1063 C C . ALA A 1 132 ? -7.332 -0.979 -3.197 1.00 92.81 132 ALA A C 1
ATOM 1065 O O . ALA A 1 132 ? -6.772 -0.234 -4.002 1.00 92.81 132 ALA A O 1
ATOM 1066 N N . VAL A 1 133 ? -7.331 -0.723 -1.887 1.00 95.12 133 VAL A N 1
ATOM 1067 C CA . VAL A 1 133 ? -6.738 0.468 -1.255 1.00 95.12 133 VAL A CA 1
ATOM 1068 C C . VAL A 1 133 ? -5.507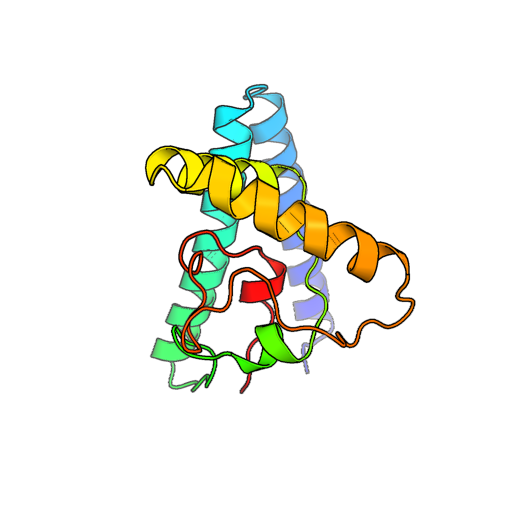 0.127 -0.411 1.00 95.12 133 VAL A C 1
ATOM 1070 O O . VAL A 1 133 ? -5.092 0.925 0.428 1.00 95.12 133 VAL A O 1
ATOM 1073 N N . ARG A 1 134 ? -4.901 -1.047 -0.642 1.00 94.00 134 ARG A N 1
ATOM 1074 C CA . ARG A 1 134 ? -3.707 -1.497 0.080 1.00 94.00 134 ARG A CA 1
ATOM 1075 C C . ARG A 1 134 ? -2.559 -0.474 -0.052 1.00 94.00 134 ARG A C 1
ATOM 1077 O O . ARG A 1 134 ? -2.386 0.089 -1.141 1.00 94.00 134 ARG A O 1
ATOM 1084 N N . PRO A 1 135 ? -1.775 -0.245 1.019 1.00 94.19 135 PRO A N 1
ATOM 1085 C CA . PRO A 1 135 ? -0.652 0.692 1.006 1.00 94.19 135 PRO A CA 1
ATOM 1086 C C . PRO A 1 135 ? 0.399 0.376 -0.059 1.00 94.19 135 PRO A C 1
ATOM 1088 O O . PRO A 1 135 ? 0.514 -0.759 -0.527 1.00 94.19 135 PRO A O 1
ATOM 1091 N N . MET A 1 136 ? 1.227 1.364 -0.381 1.00 93.12 136 MET A N 1
ATOM 1092 C CA . MET A 1 136 ? 2.314 1.265 -1.349 1.00 93.12 136 MET A CA 1
ATOM 1093 C C . MET A 1 136 ? 3.284 0.132 -1.002 1.00 93.12 136 MET A C 1
ATOM 1095 O O . MET A 1 136 ? 3.687 -0.629 -1.879 1.00 93.12 136 MET A O 1
ATOM 1099 N N . MET A 1 137 ? 3.602 -0.044 0.283 1.00 90.31 137 MET A N 1
ATOM 1100 C CA . MET A 1 137 ? 4.469 -1.133 0.742 1.00 90.31 137 MET A CA 1
ATOM 1101 C C . MET A 1 137 ? 3.883 -2.519 0.433 1.00 90.31 137 MET A C 1
ATOM 1103 O O . MET A 1 137 ? 4.606 -3.387 -0.050 1.00 90.31 137 MET A O 1
ATOM 1107 N N . CYS A 1 138 ? 2.563 -2.706 0.570 1.00 90.62 138 CYS A N 1
ATOM 1108 C CA . CYS A 1 138 ? 1.891 -3.950 0.166 1.00 90.62 138 CYS A CA 1
ATOM 1109 C C . CYS A 1 138 ? 1.945 -4.215 -1.348 1.00 90.62 138 CYS A C 1
ATOM 1111 O O . CYS A 1 138 ? 1.747 -5.355 -1.760 1.00 90.62 138 CYS A O 1
ATOM 1113 N N . ARG A 1 139 ? 2.148 -3.185 -2.179 1.00 90.44 139 ARG A N 1
ATOM 1114 C CA . ARG A 1 139 ? 2.235 -3.301 -3.650 1.00 90.44 139 ARG A CA 1
ATOM 1115 C C . ARG A 1 139 ? 3.659 -3.551 -4.135 1.00 90.44 139 ARG A C 1
ATOM 1117 O O . ARG A 1 139 ? 3.854 -4.135 -5.195 1.00 90.44 139 ARG A O 1
ATOM 1124 N N . LYS A 1 140 ? 4.650 -3.106 -3.359 1.00 82.56 140 LYS A N 1
ATOM 1125 C CA . LYS A 1 140 ? 6.075 -3.316 -3.645 1.00 82.56 140 LYS A CA 1
ATOM 1126 C C . LYS A 1 140 ? 6.536 -4.731 -3.292 1.00 82.56 140 LYS A C 1
ATOM 1128 O O . LYS A 1 140 ? 7.421 -5.255 -3.963 1.00 82.56 140 LYS A O 1
ATOM 1133 N N . CYS A 1 141 ? 5.927 -5.363 -2.287 1.00 73.81 141 CYS A N 1
ATOM 1134 C CA . CYS A 1 141 ? 6.175 -6.768 -1.969 1.00 73.81 141 CYS A CA 1
ATOM 1135 C C . CYS A 1 141 ? 5.600 -7.675 -3.064 1.00 73.81 141 CYS A C 1
ATOM 1137 O O . CYS A 1 141 ? 4.405 -7.975 -3.087 1.00 73.81 141 CYS A O 1
ATOM 1139 N N . ASN A 1 142 ? 6.473 -8.129 -3.953 1.00 68.19 142 ASN A N 1
ATOM 1140 C CA . ASN A 1 142 ? 6.147 -9.088 -4.992 1.00 68.19 142 ASN A CA 1
ATOM 1141 C C . ASN A 1 142 ? 6.886 -10.388 -4.673 1.00 68.19 142 ASN A C 1
ATOM 1143 O O . ASN A 1 142 ? 8.109 -10.430 -4.753 1.00 68.19 142 ASN A O 1
ATOM 1147 N N . SER A 1 143 ? 6.142 -11.415 -4.252 1.00 67.50 143 SER A N 1
ATOM 1148 C CA . SER A 1 143 ? 6.642 -12.792 -4.304 1.00 67.50 143 SER A CA 1
ATOM 1149 C C . SER A 1 143 ? 6.733 -13.166 -5.781 1.00 67.50 143 SER A C 1
ATOM 1151 O O . SER A 1 143 ? 5.736 -13.013 -6.502 1.00 67.50 143 SER A O 1
ATOM 1153 N N . LEU A 1 144 ? 7.943 -13.516 -6.206 1.00 61.31 144 LEU A N 1
ATOM 1154 C CA . LEU A 1 144 ? 8.305 -13.945 -7.554 1.00 61.31 144 LEU A CA 1
ATOM 1155 C C . LEU A 1 144 ? 8.433 -15.463 -7.582 1.00 61.31 144 LEU A C 1
ATOM 1157 O O . LEU A 1 144 ? 9.014 -15.985 -6.603 1.00 61.31 144 LEU A O 1
#

Radius of gyration: 17.42 Å; chains: 1; bounding box: 46×40×43 Å

pLDDT: mean 89.67, std 8.17, range [61.31, 97.25]

Sequence (144 aa):
MPTPQEIAELKALDKEIEKESLRRLRANRNIDFVLQFAGYAQAEVDRARDAVVRKGVHFDCKKGCSWCCRSFRIDALPQEIFRIARELRRRGELTSILNLLSAYSERAKQATSFRRDTACPFLIDDACSIYAVRPMMCRKCNSL